Protein AF-A0A644VM03-F1 (afdb_monomer)

Foldseek 3Di:
DKFFDQDPVRDTDIDDDDAQWDWDWDADPVVRDIDTDGAGPVRVVVCVVPPDPVSVVVCVVVVVDDD

Mean predicted aligned error: 5.25 Å

Solvent-accessible surface area (backbone atoms only — not comparable to full-atom values): 4244 Å² total; per-residue (Å²): 96,80,50,64,51,69,46,99,87,65,51,71,44,85,45,75,58,76,79,67,64,42,85,46,77,44,78,42,80,90,79,72,44,78,47,79,44,79,38,34,68,67,52,52,54,49,30,75,73,67,36,62,63,62,51,47,53,59,31,42,76,69,63,78,46,85,132

Sequence (67 aa):
MSGHKVSHSNIKTKRKFYPNLQTKKFFIPEENIWVTLKVSAAGMRTINKKGIMACLENSIEKGIIKL

Nearest PDB structures (foldseek):
  7oj0-assembly1_w  TM=9.542E-01  e=3.447E-05  Escherichia coli K-12
  6spf-assembly1_X  TM=9.536E-01  e=4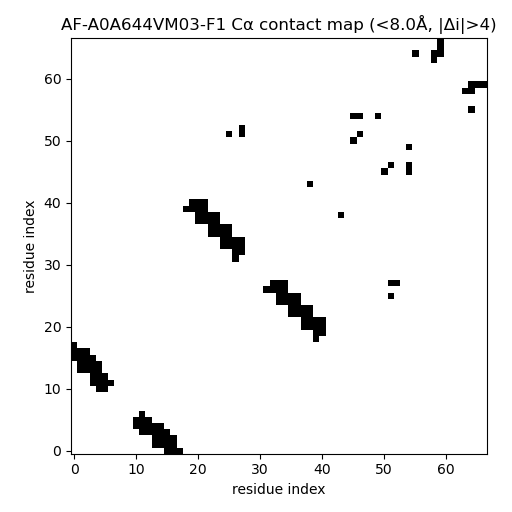.170E-05  Pseudomonas aeruginosa
  5afi-assembly1_X  TM=9.523E-01  e=3.447E-05  Escherichia coli
  7uvx-assembly1_W  TM=9.304E-01  e=6.928E-05  Acinetobacter baumannii AB0057
  6by1-assembly1_CX  TM=9.422E-01  e=8.931E-05  Escherichia coli K-12

Radius of gyration: 17.25 Å; Cα contacts (8 Å, |Δi|>4): 74; chains: 1; bounding box: 29×24×49 Å

Organism: NCBI:txid1076179

InterPro domains:
  IPR001383 Large ribosomal subunit protein bL28, bacteria [TIGR00009] (1-46)
  IPR026569 Large ribosomal subunit protein bL28 [PF00830] (1-50)
  IPR026569 Large ribosomal subunit protein bL28 [PTHR13528] (2-52)
  IPR034704 Large ribosomal subunit protein bL28/bL31-like superfamily [SSF143800] (1-59)
  IPR037147 Large ribosomal subunit protein bL28 superfamily [G3DSA:2.30.170.40] (1-62)

Structure (mmCIF, N/CA/C/O backbone):
data_AF-A0A644VM03-F1
#
_entry.id   AF-A0A644VM03-F1
#
loop_
_atom_site.group_PDB
_atom_site.id
_atom_site.type_symbol
_atom_site.label_atom_id
_atom_site.label_alt_id
_atom_site.label_comp_id
_atom_site.label_asym_id
_atom_site.label_entity_id
_atom_site.label_seq_id
_atom_site.pdbx_PDB_ins_code
_atom_site.Cartn_x
_atom_site.Cartn_y
_atom_site.Cartn_z
_atom_site.occupancy
_atom_site.B_iso_or_equiv
_atom_site.auth_seq_id
_atom_site.auth_comp_id
_atom_site.auth_asym_id
_atom_site.auth_atom_id
_atom_site.pdbx_PDB_model_num
ATOM 1 N N . MET A 1 1 ? 10.139 -6.081 -5.979 1.00 81.38 1 MET A N 1
ATOM 2 C CA . MET A 1 1 ? 10.373 -7.261 -6.841 1.00 81.38 1 MET A CA 1
ATOM 3 C C . MET A 1 1 ? 11.043 -6.807 -8.134 1.00 81.38 1 MET A C 1
ATOM 5 O O . MET A 1 1 ? 10.586 -5.833 -8.732 1.00 81.38 1 MET A O 1
ATOM 9 N N . SER A 1 2 ? 12.152 -7.434 -8.525 1.00 88.81 2 SER A N 1
ATOM 10 C CA . SER A 1 2 ? 12.838 -7.176 -9.799 1.00 88.81 2 SER A CA 1
A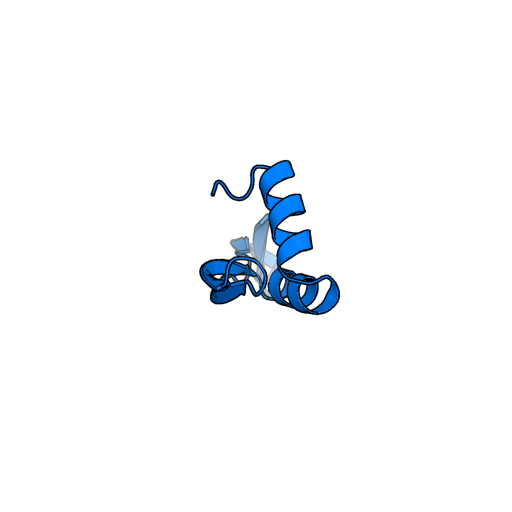TOM 11 C C . SER A 1 2 ? 12.348 -8.159 -10.863 1.00 88.81 2 SER A C 1
ATOM 13 O O . SER A 1 2 ? 11.923 -9.267 -10.551 1.00 88.81 2 SER A O 1
ATOM 15 N N . GLY A 1 3 ? 12.374 -7.751 -12.126 1.00 93.94 3 GLY A N 1
ATOM 16 C CA . GLY A 1 3 ? 12.114 -8.664 -13.232 1.00 93.94 3 GLY A CA 1
ATOM 17 C C . GLY A 1 3 ? 12.470 -8.039 -14.566 1.00 93.94 3 GLY A C 1
ATOM 18 O O . GLY A 1 3 ? 13.177 -7.034 -14.617 1.00 93.94 3 GLY A O 1
ATOM 19 N N . HIS A 1 4 ? 11.972 -8.632 -15.647 1.00 96.69 4 HIS A N 1
ATOM 20 C CA . HIS A 1 4 ? 12.262 -8.176 -17.001 1.00 96.69 4 HIS A CA 1
ATOM 21 C C . HIS A 1 4 ? 10.981 -7.800 -17.757 1.00 96.69 4 HIS A C 1
ATOM 23 O O . HIS A 1 4 ? 9.892 -8.299 -17.455 1.00 96.69 4 HIS A O 1
ATOM 29 N N . LYS A 1 5 ? 11.102 -6.890 -18.723 1.00 95.56 5 LYS A N 1
ATOM 30 C CA . LYS A 1 5 ? 10.165 -6.750 -19.840 1.00 95.56 5 LYS A CA 1
ATOM 31 C C . LYS A 1 5 ? 10.736 -7.596 -20.977 1.00 95.56 5 LYS A C 1
ATOM 33 O O . LYS A 1 5 ? 11.868 -7.363 -21.391 1.00 95.56 5 LYS A O 1
ATOM 38 N N . VAL A 1 6 ? 9.986 -8.610 -21.397 1.00 95.62 6 VAL A N 1
ATOM 39 C CA . VAL A 1 6 ? 10.386 -9.567 -22.437 1.00 95.62 6 VAL A CA 1
ATOM 40 C C . VAL A 1 6 ? 9.687 -9.168 -23.732 1.00 95.62 6 VAL A C 1
ATOM 42 O O . VAL A 1 6 ? 8.470 -8.984 -23.725 1.00 95.62 6 VAL A O 1
ATOM 45 N N . SER A 1 7 ? 10.443 -8.961 -24.810 1.00 95.81 7 SER A N 1
ATOM 46 C CA . SER A 1 7 ? 9.873 -8.710 -26.141 1.00 95.81 7 SER A CA 1
ATOM 47 C C . SER A 1 7 ? 9.470 -10.014 -26.835 1.00 95.81 7 SER A C 1
ATOM 49 O O . SER A 1 7 ? 9.836 -11.097 -26.389 1.00 95.81 7 SER A O 1
ATOM 51 N N . HIS A 1 8 ? 8.755 -9.915 -27.959 1.00 95.94 8 HIS A N 1
ATOM 52 C CA . HIS A 1 8 ? 8.412 -11.070 -28.796 1.00 95.94 8 HIS A CA 1
ATOM 53 C C . HIS A 1 8 ? 9.657 -11.850 -29.265 1.00 95.94 8 HIS A C 1
ATOM 55 O O . HIS A 1 8 ? 9.648 -13.073 -29.301 1.00 95.94 8 HIS A O 1
ATOM 61 N N . SER A 1 9 ? 10.768 -11.146 -29.512 1.00 97.12 9 SER A N 1
ATOM 62 C CA . SER A 1 9 ? 12.085 -11.726 -29.824 1.00 97.12 9 SER A CA 1
ATOM 63 C C . SER A 1 9 ? 12.894 -12.130 -28.579 1.00 97.12 9 SER A C 1
ATOM 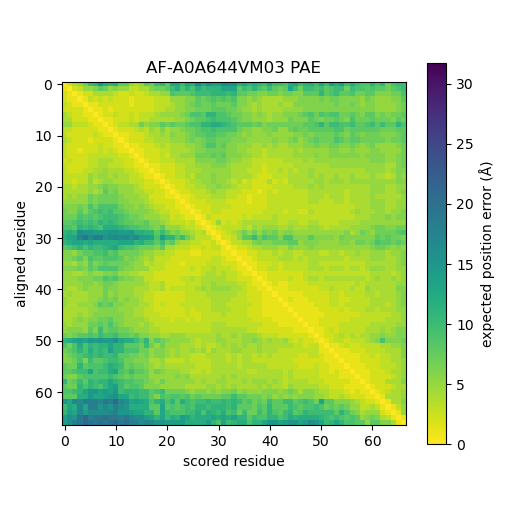65 O O . SER A 1 9 ? 14.105 -12.305 -28.661 1.00 97.12 9 SER A O 1
ATOM 67 N N . ASN A 1 10 ? 12.260 -12.229 -27.406 1.00 94.56 10 ASN A N 1
ATOM 68 C CA . ASN A 1 10 ? 12.872 -12.591 -26.123 1.00 94.56 10 ASN A CA 1
ATOM 69 C C . ASN A 1 10 ? 13.987 -11.660 -25.611 1.00 94.56 10 ASN A C 1
ATOM 71 O O . ASN A 1 10 ? 14.774 -12.049 -24.745 1.00 94.56 10 ASN A O 1
ATOM 75 N N . ILE A 1 11 ? 14.024 -10.400 -26.056 1.00 95.88 11 ILE A N 1
ATOM 76 C CA . ILE A 1 11 ? 14.943 -9.398 -25.497 1.00 95.88 11 ILE A CA 1
ATOM 77 C C . ILE A 1 11 ? 14.449 -9.020 -24.100 1.00 95.88 11 ILE A C 1
ATOM 79 O O . ILE A 1 11 ? 13.300 -8.607 -23.928 1.00 95.88 11 ILE A O 1
ATOM 83 N N . LYS A 1 12 ? 15.318 -9.159 -23.094 1.00 96.62 12 LYS A N 1
ATOM 84 C CA . LYS A 1 12 ? 14.993 -8.933 -21.680 1.00 96.62 12 LYS A CA 1
ATOM 85 C C . LYS A 1 12 ? 15.580 -7.607 -21.205 1.00 96.62 12 LYS A C 1
ATOM 87 O O . LYS A 1 12 ? 16.789 -7.489 -21.035 1.00 96.62 12 LYS A O 1
ATOM 92 N N . THR A 1 13 ? 14.730 -6.626 -20.916 1.00 96.19 13 THR A N 1
ATOM 93 C CA . THR A 1 13 ? 15.144 -5.355 -20.291 1.00 96.19 13 THR A CA 1
ATOM 94 C C . THR A 1 13 ? 14.752 -5.332 -18.818 1.00 96.19 13 THR A C 1
ATOM 96 O O . THR A 1 13 ? 13.657 -5.765 -18.459 1.00 96.19 13 THR A O 1
ATOM 99 N N . LYS A 1 14 ? 15.646 -4.877 -17.930 1.00 95.31 14 LYS A N 1
ATOM 100 C CA . LYS A 1 14 ? 15.384 -4.853 -16.480 1.00 95.31 14 LYS A CA 1
ATOM 101 C C . LYS A 1 14 ? 14.233 -3.892 -16.162 1.00 95.31 14 LYS A C 1
ATOM 103 O O . LYS A 1 14 ? 14.212 -2.763 -16.643 1.00 95.31 14 LYS A O 1
ATOM 108 N N . ARG A 1 15 ? 13.306 -4.314 -15.300 1.00 94.94 15 ARG A N 1
ATOM 109 C CA . ARG A 1 15 ? 12.248 -3.470 -14.729 1.00 94.94 15 ARG A CA 1
ATOM 110 C C . ARG A 1 15 ? 12.053 -3.738 -13.242 1.00 94.94 15 ARG A C 1
ATOM 112 O O . ARG A 1 15 ? 12.417 -4.792 -12.719 1.00 94.94 15 ARG A O 1
ATOM 119 N N . LYS A 1 16 ? 11.428 -2.780 -12.567 1.00 93.88 16 LYS A N 1
ATO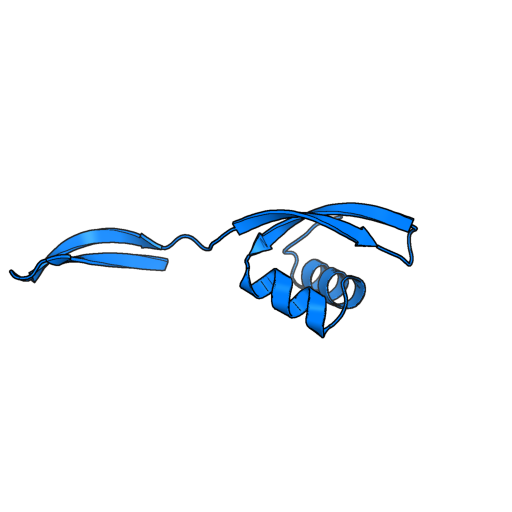M 120 C CA . LYS A 1 16 ? 11.029 -2.890 -11.162 1.00 93.88 16 LYS A CA 1
ATOM 121 C C . LYS A 1 16 ? 9.506 -2.921 -11.079 1.00 93.88 16 LYS A C 1
ATOM 123 O O . LYS A 1 16 ? 8.836 -2.158 -11.769 1.00 93.88 16 LYS A O 1
ATOM 128 N N . PHE A 1 17 ? 8.972 -3.812 -10.248 1.00 93.00 17 PHE A N 1
ATOM 129 C CA . PHE A 1 17 ? 7.550 -3.847 -9.919 1.00 93.00 17 PHE A CA 1
ATOM 130 C C . PHE A 1 17 ? 7.333 -3.122 -8.600 1.00 93.00 17 PHE A C 1
ATOM 132 O O . PHE A 1 17 ? 7.767 -3.603 -7.546 1.00 93.00 17 PHE A O 1
ATOM 139 N N . TYR A 1 18 ? 6.674 -1.972 -8.680 1.00 91.69 18 TYR A N 1
ATOM 140 C CA . TYR A 1 18 ? 6.287 -1.196 -7.515 1.00 91.69 18 TYR A CA 1
ATOM 141 C C . TYR A 1 18 ? 4.864 -1.567 -7.084 1.00 91.69 18 TYR A C 1
ATOM 143 O O . TYR A 1 18 ? 4.003 -1.776 -7.942 1.00 91.69 18 TYR A O 1
ATOM 151 N N . PRO A 1 19 ? 4.597 -1.664 -5.772 1.00 91.50 19 PRO A N 1
ATOM 152 C CA . PRO A 1 19 ? 3.234 -1.791 -5.278 1.00 91.50 19 PRO A CA 1
ATOM 153 C C . PRO A 1 19 ? 2.424 -0.524 -5.593 1.00 91.50 19 PRO A C 1
ATOM 155 O O . PRO A 1 19 ? 2.960 0.582 -5.580 1.00 91.50 19 PRO A O 1
ATOM 158 N N . ASN A 1 20 ? 1.119 -0.686 -5.830 1.00 91.62 20 ASN A N 1
ATOM 159 C CA . ASN A 1 20 ? 0.181 0.426 -6.020 1.00 91.62 20 ASN A CA 1
ATOM 160 C C . ASN A 1 20 ? -0.114 1.107 -4.673 1.00 91.62 20 ASN A C 1
ATOM 162 O O . ASN A 1 20 ? -1.132 0.815 -4.040 1.00 91.62 20 ASN A O 1
ATOM 166 N N . LEU A 1 21 ? 0.829 1.925 -4.204 1.00 93.12 21 LEU A N 1
ATOM 167 C CA . LEU A 1 21 ? 0.737 2.688 -2.961 1.00 93.12 21 LEU A CA 1
ATOM 168 C C . LEU A 1 21 ? -0.035 3.988 -3.188 1.00 93.12 21 LEU A C 1
ATOM 170 O O . LEU A 1 21 ? 0.241 4.724 -4.132 1.00 93.12 21 LEU A O 1
ATOM 174 N N . GLN A 1 22 ? -0.966 4.286 -2.286 1.00 91.50 22 GLN A N 1
ATOM 175 C CA . GLN A 1 22 ? -1.799 5.483 -2.312 1.00 91.50 22 GLN A CA 1
ATOM 176 C C . GLN A 1 22 ? -1.783 6.153 -0.938 1.00 91.50 22 GLN A C 1
ATOM 178 O O . GLN A 1 22 ? -1.873 5.482 0.090 1.00 91.50 22 GLN A O 1
ATOM 183 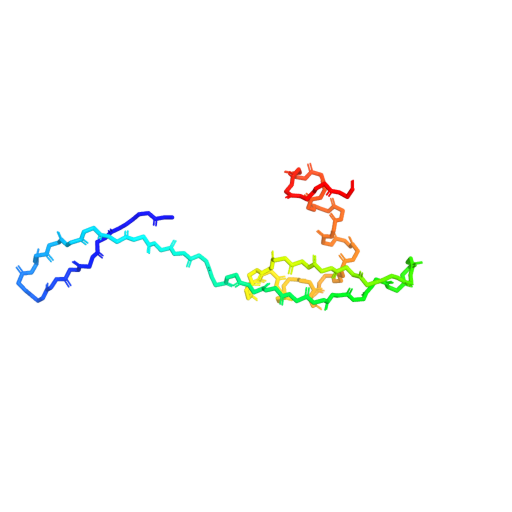N N . THR A 1 23 ? -1.679 7.480 -0.914 1.00 93.31 23 THR A N 1
ATOM 184 C CA . THR A 1 23 ? -1.834 8.287 0.302 1.00 93.31 23 THR A CA 1
ATOM 185 C C . THR A 1 23 ? -3.316 8.535 0.551 1.00 93.31 23 THR A C 1
ATOM 187 O O . THR A 1 23 ? -3.957 9.238 -0.232 1.00 93.31 23 THR A O 1
ATOM 190 N N . LYS A 1 24 ? -3.867 7.968 1.625 1.00 90.25 24 LYS A N 1
ATOM 191 C CA . LYS A 1 24 ? -5.260 8.194 2.032 1.00 90.25 24 LYS A CA 1
ATOM 192 C C . LYS A 1 24 ? -5.350 8.529 3.514 1.00 90.25 24 LYS A C 1
ATOM 194 O O . LYS A 1 24 ? -4.504 8.118 4.305 1.00 90.25 24 LYS A O 1
ATOM 199 N N . LYS A 1 25 ? -6.389 9.285 3.866 1.00 90.38 25 LYS A N 1
ATOM 200 C CA . LYS A 1 25 ? -6.744 9.586 5.251 1.00 90.38 25 LYS A CA 1
ATOM 201 C C . LYS A 1 25 ? -7.753 8.559 5.745 1.00 90.38 25 LYS A C 1
ATOM 203 O O . LYS A 1 25 ? -8.727 8.279 5.048 1.00 90.38 25 LYS A O 1
ATOM 208 N N . PHE A 1 26 ? -7.503 8.020 6.926 1.00 89.00 26 PHE A N 1
ATOM 209 C CA . PHE A 1 26 ? -8.395 7.118 7.636 1.00 89.00 26 PHE A CA 1
ATOM 210 C C . PHE A 1 26 ? -8.821 7.781 8.938 1.00 89.00 26 PHE A C 1
ATOM 212 O O . PHE A 1 26 ? -8.020 8.451 9.588 1.00 89.00 26 PHE A O 1
ATOM 219 N N . PHE A 1 27 ? -10.085 7.607 9.288 1.00 88.56 27 PHE A N 1
ATOM 220 C CA . PHE A 1 27 ? -10.623 8.050 10.562 1.00 88.56 27 PHE A CA 1
ATOM 221 C C . PHE A 1 27 ? -10.556 6.893 11.557 1.00 88.56 27 PHE A C 1
ATOM 223 O O . PHE A 1 27 ? -10.969 5.779 11.221 1.00 88.56 27 PHE A O 1
ATOM 230 N N . ILE A 1 28 ? -10.017 7.150 12.747 1.00 88.69 28 ILE A N 1
ATOM 231 C CA . ILE A 1 28 ? -9.972 6.195 13.855 1.00 88.69 28 ILE A CA 1
ATOM 232 C C . ILE A 1 28 ? -11.095 6.576 14.822 1.00 88.69 28 ILE A C 1
ATOM 234 O O . ILE A 1 28 ? -11.001 7.627 15.455 1.00 88.69 28 ILE A O 1
ATOM 238 N N . PRO A 1 29 ? -12.151 5.754 14.948 1.00 85.62 29 PRO A N 1
ATOM 239 C CA . PRO A 1 29 ? -13.292 6.089 15.794 1.00 85.62 29 PRO A CA 1
ATOM 240 C C . PRO A 1 29 ? -12.946 6.147 17.284 1.00 85.62 29 PRO A C 1
ATOM 242 O O . PRO A 1 29 ? -13.503 6.970 17.998 1.00 85.62 29 PRO A O 1
ATOM 245 N N . GLU A 1 30 ? -12.036 5.286 17.745 1.00 84.75 30 GLU A N 1
ATOM 246 C CA . GLU A 1 30 ? -11.711 5.134 19.172 1.00 84.75 30 GLU A CA 1
ATOM 247 C C . GLU A 1 30 ? -10.965 6.346 19.735 1.00 84.75 30 GLU A C 1
ATOM 249 O O . GLU A 1 30 ? -11.277 6.827 20.818 1.00 84.75 30 GLU A O 1
ATOM 254 N N . GLU A 1 31 ? -10.023 6.883 18.966 1.00 83.12 31 GLU A N 1
ATOM 255 C CA . GLU A 1 31 ? -9.226 8.052 19.349 1.00 83.12 31 GLU A CA 1
ATOM 256 C C . GLU A 1 31 ? -9.805 9.361 18.784 1.00 83.12 31 GLU A C 1
ATOM 258 O O . GLU A 1 31 ? -9.329 10.446 19.105 1.00 83.12 31 GLU A O 1
ATOM 263 N N . ASN A 1 32 ? -10.843 9.271 17.942 1.00 86.44 32 ASN A N 1
ATOM 264 C CA . ASN A 1 32 ? -11.475 10.391 17.242 1.00 86.44 32 ASN A CA 1
ATOM 265 C C . ASN A 1 32 ? -10.477 11.261 16.444 1.00 86.44 32 ASN A C 1
ATOM 267 O O . ASN A 1 32 ? -10.606 12.485 16.363 1.00 86.44 32 ASN A O 1
ATOM 271 N N . ILE A 1 33 ? -9.468 10.624 15.838 1.00 89.25 33 ILE A N 1
ATOM 272 C CA . ILE A 1 33 ? -8.418 11.290 15.054 1.00 89.25 33 ILE A CA 1
ATOM 273 C C . ILE A 1 33 ? -8.405 10.851 13.589 1.00 89.25 33 ILE A C 1
ATOM 275 O O . ILE A 1 33 ? -8.877 9.777 13.209 1.00 89.25 33 ILE A O 1
ATOM 279 N N . TRP A 1 34 ? -7.793 11.688 12.750 1.00 88.88 34 TRP A N 1
ATOM 280 C CA . TRP A 1 34 ? -7.523 11.386 11.347 1.00 88.88 34 TRP A CA 1
ATOM 281 C C . TRP A 1 34 ? -6.051 11.050 11.143 1.00 88.88 34 TRP A C 1
ATOM 283 O O . TRP A 1 34 ? -5.180 11.882 11.387 1.00 88.88 34 TRP A O 1
ATOM 293 N N . VAL A 1 35 ? -5.775 9.868 10.597 1.00 87.81 35 VAL A N 1
ATOM 294 C CA . VAL A 1 35 ? -4.412 9.413 10.307 1.00 87.81 35 VAL A CA 1
ATOM 295 C C . VAL A 1 35 ? -4.208 9.316 8.802 1.00 87.81 35 VAL A C 1
ATOM 297 O O . VAL A 1 35 ? -5.014 8.737 8.072 1.00 87.81 35 VAL A O 1
ATOM 300 N N . THR A 1 36 ? -3.112 9.895 8.311 1.00 89.12 36 THR A N 1
ATOM 301 C CA . THR A 1 36 ? -2.738 9.802 6.895 1.00 89.12 36 THR A CA 1
ATOM 302 C C . THR A 1 36 ? -1.766 8.648 6.706 1.00 89.12 36 THR A C 1
ATOM 304 O O . THR A 1 36 ? -0.661 8.677 7.239 1.00 89.12 36 THR A O 1
ATOM 307 N N . LEU A 1 37 ? -2.153 7.646 5.917 1.00 88.81 37 LEU A N 1
ATOM 308 C CA . LEU A 1 37 ? -1.347 6.450 5.678 1.00 88.81 37 LEU A CA 1
ATOM 309 C C . LEU A 1 37 ? -1.035 6.282 4.188 1.00 88.81 37 LEU A C 1
ATOM 311 O O . LEU A 1 37 ? -1.869 6.544 3.315 1.00 88.81 37 LEU A O 1
ATOM 315 N N . LYS A 1 38 ? 0.174 5.788 3.894 1.00 90.50 38 LYS A N 1
ATOM 316 C CA . LYS A 1 38 ? 0.524 5.244 2.575 1.00 90.50 38 LYS A CA 1
ATOM 317 C C . LYS A 1 38 ? 0.170 3.766 2.555 1.00 90.50 38 LYS A C 1
ATOM 319 O O . LYS A 1 38 ? 0.877 2.951 3.137 1.00 90.50 38 LYS A O 1
ATOM 324 N N . VAL A 1 39 ? -0.919 3.422 1.878 1.00 91.12 39 VAL A N 1
ATOM 325 C CA . VAL A 1 39 ? -1.471 2.063 1.881 1.00 91.12 39 VAL A CA 1
ATOM 326 C C . VAL A 1 39 ? -1.584 1.553 0.453 1.00 91.12 39 VAL A C 1
ATOM 328 O O . VAL A 1 39 ? -1.892 2.303 -0.471 1.00 91.12 39 V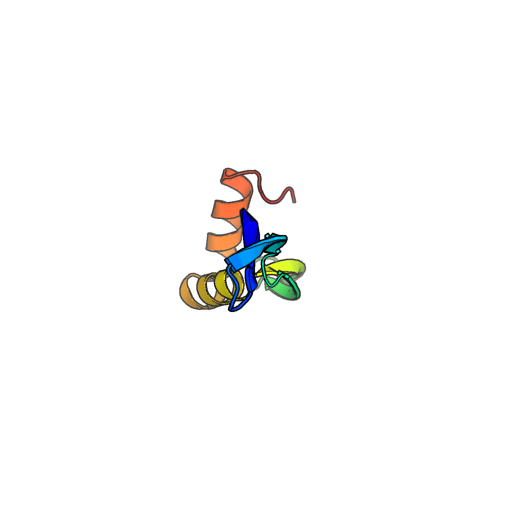AL A O 1
ATOM 331 N N . SER A 1 40 ? -1.325 0.263 0.250 1.00 92.94 40 SER A N 1
ATOM 332 C CA . SER A 1 40 ? -1.590 -0.375 -1.037 1.00 92.94 40 SER A CA 1
ATOM 333 C C . SER A 1 40 ? -3.085 -0.646 -1.231 1.00 92.94 40 SER A C 1
ATOM 335 O O . SER A 1 40 ? -3.835 -0.786 -0.265 1.00 92.94 40 SER A O 1
ATOM 337 N N . ALA A 1 41 ? -3.537 -0.813 -2.475 1.00 91.25 41 ALA A N 1
ATOM 338 C CA . ALA A 1 41 ? -4.925 -1.215 -2.743 1.00 91.25 41 ALA A CA 1
ATOM 339 C C . ALA A 1 41 ? -5.322 -2.533 -2.032 1.00 91.25 41 ALA A C 1
ATOM 341 O O . ALA A 1 41 ? -6.458 -2.688 -1.583 1.00 91.25 41 ALA A O 1
ATOM 342 N N . ALA A 1 42 ? -4.379 -3.470 -1.880 1.00 90.88 42 ALA A N 1
ATOM 343 C CA . ALA A 1 42 ? -4.589 -4.694 -1.108 1.00 90.88 42 ALA A CA 1
ATOM 344 C C . ALA A 1 42 ? -4.728 -4.406 0.396 1.00 90.88 42 ALA A C 1
ATOM 346 O O . ALA A 1 42 ? -5.636 -4.932 1.034 1.00 90.88 42 ALA A O 1
ATOM 347 N N . GLY A 1 43 ? -3.886 -3.524 0.945 1.00 90.38 43 GLY A N 1
ATOM 348 C CA . GLY A 1 43 ? -3.975 -3.096 2.343 1.00 90.38 43 GLY A CA 1
ATOM 349 C C . GLY A 1 43 ? -5.315 -2.434 2.668 1.00 90.38 43 GLY A C 1
ATOM 350 O O . GLY A 1 43 ? -5.923 -2.751 3.682 1.00 90.38 43 GLY A O 1
ATOM 351 N N . MET A 1 44 ? -5.835 -1.606 1.759 1.00 91.00 44 MET A N 1
ATOM 352 C CA . MET A 1 44 ? -7.143 -0.958 1.912 1.00 91.00 44 MET A CA 1
ATOM 353 C C . MET A 1 44 ? -8.291 -1.972 2.013 1.00 91.00 44 MET A C 1
ATOM 355 O O . MET A 1 44 ? -9.189 -1.817 2.835 1.00 91.00 44 MET A O 1
ATOM 359 N N . ARG A 1 45 ? -8.237 -3.054 1.228 1.00 92.62 45 ARG A N 1
ATOM 360 C CA . ARG A 1 45 ? -9.217 -4.147 1.308 1.00 92.62 45 ARG A CA 1
ATOM 361 C C . ARG A 1 45 ? -9.152 -4.873 2.652 1.00 92.62 45 ARG A C 1
ATOM 363 O O . ARG A 1 45 ? -10.189 -5.229 3.202 1.00 92.62 45 ARG A O 1
ATOM 370 N N . THR A 1 46 ? -7.947 -5.082 3.178 1.00 92.62 46 THR A N 1
ATOM 371 C CA . THR A 1 46 ? -7.746 -5.705 4.493 1.00 92.62 46 THR A CA 1
ATOM 372 C C . THR A 1 46 ? -8.291 -4.828 5.614 1.00 92.62 46 THR A C 1
ATOM 374 O O . THR A 1 46 ? -9.001 -5.349 6.470 1.00 92.62 46 THR A O 1
ATOM 377 N N . ILE A 1 47 ? -8.031 -3.516 5.566 1.00 91.19 47 ILE A N 1
ATOM 378 C CA . ILE A 1 47 ? -8.571 -2.533 6.518 1.00 91.19 47 ILE A CA 1
ATOM 379 C C . ILE A 1 47 ? -10.100 -2.577 6.513 1.00 91.19 47 ILE A C 1
ATOM 381 O O . ILE A 1 47 ? -10.709 -2.703 7.568 1.00 91.19 47 ILE A O 1
ATOM 385 N N . ASN A 1 48 ? -10.727 -2.572 5.334 1.00 89.81 48 ASN A N 1
ATOM 386 C CA . ASN A 1 48 ? -12.187 -2.639 5.235 1.00 89.81 48 ASN A CA 1
ATOM 387 C C . ASN A 1 48 ? -12.766 -3.952 5.787 1.00 89.81 48 ASN A C 1
ATOM 389 O O . ASN A 1 48 ? -13.889 -3.961 6.275 1.00 89.81 48 ASN A O 1
ATOM 393 N N . LYS A 1 49 ? -12.025 -5.065 5.701 1.00 92.75 49 LYS A N 1
ATOM 394 C CA . LYS A 1 49 ? -12.486 -6.372 6.190 1.00 92.75 49 LYS A CA 1
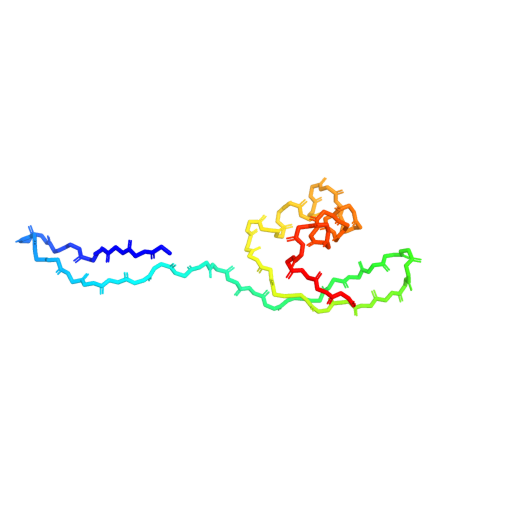ATOM 395 C C . LYS A 1 49 ? -12.294 -6.552 7.698 1.00 92.75 49 LYS A C 1
ATOM 397 O O . LYS A 1 49 ? -13.142 -7.160 8.336 1.00 92.75 49 LYS A O 1
ATOM 402 N N . LYS A 1 50 ? -11.150 -6.126 8.239 1.00 90.00 50 LYS A N 1
ATOM 403 C CA . LYS A 1 50 ? -10.747 -6.393 9.632 1.00 90.00 50 LYS A CA 1
ATOM 404 C C . LYS A 1 50 ? -10.968 -5.209 10.579 1.00 90.00 50 LYS A C 1
ATOM 406 O O . LYS A 1 50 ? -10.895 -5.399 11.784 1.00 90.00 50 LYS A O 1
ATOM 411 N N . GLY A 1 51 ? -11.222 -4.016 10.045 1.00 87.69 51 GLY A N 1
ATOM 412 C CA . GLY A 1 51 ? -11.226 -2.767 10.802 1.00 87.69 51 GLY A CA 1
ATOM 413 C C . GLY A 1 51 ? -9.846 -2.100 10.843 1.00 87.69 51 GLY A C 1
ATOM 414 O O . GLY A 1 51 ? -8.811 -2.744 10.658 1.00 87.69 51 GLY A O 1
ATOM 415 N N . ILE A 1 52 ? -9.835 -0.779 11.062 1.00 87.12 52 ILE A N 1
ATOM 416 C CA . ILE A 1 52 ? -8.610 0.037 11.058 1.00 87.12 52 ILE A CA 1
ATOM 417 C C . ILE A 1 52 ? -7.727 -0.226 12.287 1.00 87.12 52 ILE A C 1
ATOM 419 O O . ILE A 1 52 ? -6.515 -0.340 12.127 1.00 87.12 52 ILE A O 1
ATOM 423 N N . MET A 1 53 ? -8.330 -0.406 13.469 1.00 85.81 53 MET A N 1
ATOM 424 C CA . MET A 1 53 ? -7.621 -0.560 14.746 1.00 85.81 53 MET A CA 1
ATOM 425 C C . MET A 1 53 ? -6.780 -1.839 14.785 1.00 85.81 53 MET A C 1
ATOM 427 O O . MET A 1 53 ? -5.556 -1.783 14.864 1.00 85.81 53 MET A O 1
ATOM 431 N N . ALA A 1 54 ? -7.414 -2.992 14.548 1.00 87.94 54 ALA A N 1
ATOM 432 C CA . ALA A 1 54 ? -6.713 -4.272 14.474 1.00 87.94 54 ALA A CA 1
ATOM 433 C C . ALA A 1 54 ? -5.592 -4.266 13.416 1.00 87.94 54 ALA A C 1
ATOM 435 O O . ALA A 1 54 ? -4.540 -4.880 13.596 1.00 87.94 54 ALA A O 1
ATOM 436 N N . CYS A 1 55 ? -5.787 -3.572 12.288 1.00 88.06 55 CYS A N 1
ATOM 437 C CA . CYS A 1 55 ? -4.748 -3.437 11.266 1.00 88.06 55 CYS A CA 1
ATOM 438 C C . CYS A 1 55 ? -3.575 -2.545 11.705 1.00 88.06 55 CYS A C 1
ATOM 440 O O . CYS A 1 55 ? -2.443 -2.830 11.303 1.00 88.06 55 CYS A O 1
ATOM 442 N N . LEU A 1 56 ? -3.822 -1.498 12.495 1.00 86.88 56 LEU A N 1
ATOM 443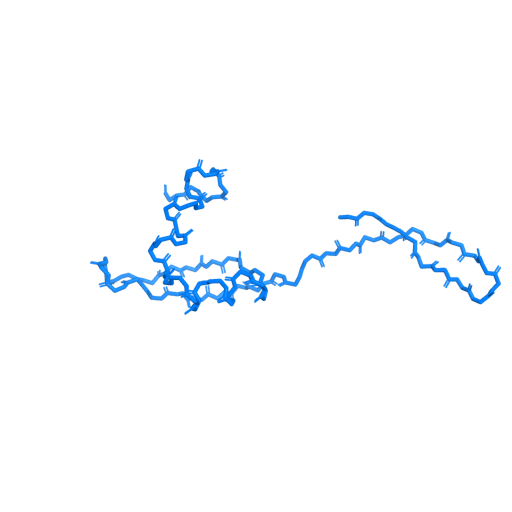 C CA . LEU A 1 56 ? -2.786 -0.635 13.067 1.00 86.88 56 LEU A CA 1
ATOM 444 C C . LEU A 1 56 ? -1.938 -1.390 14.088 1.00 86.88 56 LEU A C 1
ATOM 446 O O . LEU A 1 56 ? -0.722 -1.426 13.919 1.00 86.88 56 LEU A O 1
ATOM 450 N N . GLU A 1 57 ? -2.554 -2.081 15.047 1.00 87.00 57 GLU A N 1
ATOM 451 C CA . GLU A 1 57 ? -1.846 -2.883 16.060 1.00 87.00 57 GLU A CA 1
ATOM 452 C C . GLU A 1 57 ? -0.917 -3.917 15.413 1.00 87.00 57 GLU A C 1
ATOM 454 O O . GLU A 1 57 ? 0.287 -3.938 15.665 1.00 87.00 57 GLU A O 1
ATOM 459 N N . ASN A 1 58 ? -1.450 -4.692 14.461 1.00 87.88 58 ASN A N 1
ATOM 460 C CA . ASN A 1 58 ? -0.668 -5.659 13.688 1.00 87.88 58 ASN A CA 1
ATOM 461 C C . ASN A 1 58 ? 0.492 -5.008 12.911 1.00 87.88 58 ASN A C 1
ATOM 463 O O . ASN A 1 58 ? 1.490 -5.666 12.612 1.00 87.88 58 ASN A O 1
ATOM 467 N N . SER A 1 59 ? 0.343 -3.750 12.489 1.00 86.94 59 SER A N 1
ATOM 468 C CA . SER A 1 59 ? 1.379 -3.030 11.738 1.00 86.94 59 SER A CA 1
ATOM 469 C C . SER A 1 59 ? 2.457 -2.450 12.655 1.00 86.94 59 SER A C 1
ATOM 471 O O . SER A 1 59 ? 3.621 -2.410 12.248 1.00 86.94 59 SER A O 1
ATOM 473 N N . ILE A 1 60 ? 2.082 -2.039 13.870 1.00 87.38 60 ILE A N 1
ATOM 474 C CA . ILE A 1 60 ? 2.989 -1.572 14.927 1.00 87.38 60 ILE A CA 1
ATOM 475 C C . ILE A 1 60 ? 3.831 -2.740 15.440 1.00 87.38 60 ILE A C 1
ATOM 477 O O . ILE A 1 60 ? 5.053 -2.627 15.484 1.00 87.38 60 ILE A O 1
ATOM 481 N N . GLU A 1 61 ? 3.207 -3.885 15.729 1.00 87.38 61 GLU A N 1
ATOM 482 C CA . GLU A 1 61 ? 3.903 -5.104 16.167 1.00 87.38 61 GLU A CA 1
ATOM 483 C C . GLU A 1 61 ? 4.951 -5.554 15.138 1.00 87.38 61 GLU A C 1
ATOM 485 O O . GLU A 1 61 ? 6.080 -5.905 15.476 1.00 87.38 61 GLU A O 1
ATOM 490 N N . LYS A 1 62 ? 4.610 -5.460 13.849 1.00 86.56 62 LYS A N 1
ATOM 491 C CA . LYS A 1 62 ? 5.533 -5.760 12.743 1.00 86.56 62 LYS A CA 1
ATOM 492 C C . LYS A 1 62 ? 6.579 -4.668 12.494 1.00 86.56 62 LYS A C 1
ATOM 494 O O . LYS A 1 62 ? 7.407 -4.832 11.599 1.00 86.56 62 LYS A O 1
ATOM 499 N N . G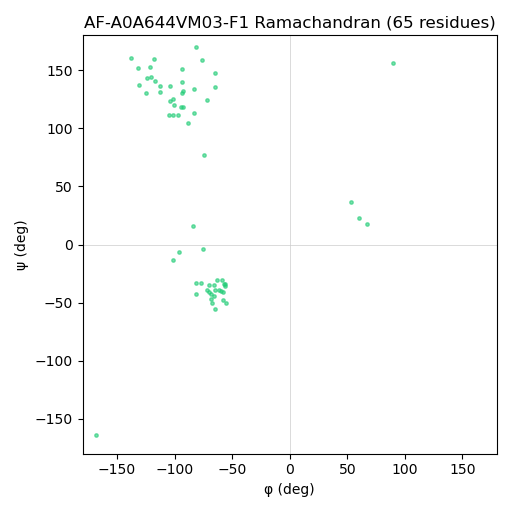LY A 1 63 ? 6.526 -3.550 13.218 1.00 80.62 63 GLY A N 1
ATOM 500 C CA . GLY A 1 63 ? 7.448 -2.421 13.084 1.00 80.62 63 GLY A CA 1
ATOM 501 C C . GLY A 1 63 ? 7.336 -1.663 11.758 1.00 80.62 63 GLY A C 1
ATOM 502 O O . GLY A 1 63 ? 8.263 -0.951 11.376 1.00 80.62 63 GLY A O 1
ATOM 503 N N . ILE A 1 64 ? 6.230 -1.826 11.027 1.00 80.88 64 ILE A N 1
ATOM 504 C CA . ILE A 1 64 ? 6.017 -1.212 9.704 1.00 80.88 64 ILE A CA 1
ATOM 505 C C . ILE A 1 64 ? 5.649 0.267 9.853 1.00 80.88 64 ILE A C 1
ATOM 507 O O . ILE A 1 64 ? 5.993 1.091 9.004 1.00 80.88 64 ILE A O 1
ATOM 511 N N . ILE A 1 65 ? 4.936 0.594 10.929 1.00 76.19 65 ILE A N 1
ATOM 512 C CA . ILE A 1 65 ? 4.520 1.947 11.285 1.00 76.19 65 ILE A CA 1
ATOM 513 C C . ILE A 1 65 ? 5.022 2.204 12.704 1.00 76.19 65 ILE A C 1
ATOM 515 O O . ILE A 1 65 ? 4.792 1.388 13.593 1.00 76.19 65 ILE A O 1
ATOM 519 N N . LYS A 1 66 ? 5.697 3.336 12.908 1.00 64.44 66 LYS A N 1
ATOM 520 C CA . LYS A 1 66 ? 5.853 3.934 14.234 1.00 64.44 66 LYS A CA 1
ATOM 521 C C . LYS A 1 66 ? 4.847 5.072 14.329 1.00 64.44 66 LYS A C 1
ATOM 523 O O . LYS A 1 66 ? 4.871 5.955 13.469 1.00 64.44 66 LYS A O 1
ATOM 528 N N . LEU A 1 67 ? 3.948 4.972 15.301 1.00 60.97 67 LEU A N 1
ATOM 529 C CA . LEU A 1 67 ? 3.177 6.109 15.792 1.00 60.97 67 LEU A CA 1
ATOM 530 C C . LEU A 1 67 ? 4.046 6.904 16.769 1.00 60.97 67 LEU A C 1
ATOM 532 O O . LEU A 1 67 ? 4.868 6.259 17.463 1.00 60.97 67 LEU A O 1
#

Secondary structure (DSSP, 8-state):
-EEEEEPTT--EEEEE----EEEEEEEETTTTEEEEEEEEHHHHHHHHHH-HHHHHHHHHHTTS---

pLDDT: mean 89.28, std 6.28, range [60.97, 97.12]